Protein AF-A0A967WKX5-F1 (afdb_monomer)

Solvent-accessible surface area (backbone atoms only — not comparable to full-atom values): 9646 Å² total; per-residue (Å²): 131,54,74,42,58,51,43,31,51,52,14,53,39,42,33,49,53,19,32,52,46,51,71,69,48,89,49,69,67,60,36,52,51,22,53,50,47,28,51,54,15,46,53,41,30,20,66,39,72,71,53,53,60,80,80,46,54,76,68,70,54,35,78,91,70,47,96,60,82,86,59,64,29,67,41,84,46,64,51,98,84,58,22,36,46,34,29,23,30,53,90,78,66,28,33,30,53,42,40,44,73,52,56,80,93,54,53,63,70,56,31,30,64,67,38,48,94,73,56,77,84,50,40,73,48,76,50,77,27,42,84,94,53,61,73,90,56,53,34,78,83,38,69,62,47,54,61,49,45,53,35,35,73,73,63,79,39,78,89,73,92,79,84,82,76,84,126

Mean predicted aligned error: 6.93 Å

Nearest PDB structures (foldseek):
  6nci-assembly1_A  TM=5.247E-01  e=3.580E-09  Bacillus cereus ATCC 14579
  6nci-assembly1_B  TM=5.422E-01  e=1.218E-08  Bacillus cereus ATCC 14579
  6nch-assembly1_B  TM=5.338E-01  e=3.449E-08  Bacillus cereus ATCC 14579
  3q1p-assembly1_A  TM=4.846E-01  e=9.186E-08  Bacillus cereus ATCC 14579
  3a6s-assembly3_A  TM=7.379E-01  e=1.753E-03  Escherichia coli K-12

Radius of gyration: 19.29 Å; Cα contacts (8 Å, |Δi|>4): 209; chains: 1; bounding box: 45×38×54 Å

Sequence (167 aa):
MTPAEQIALWADKLRDISAMGLHFSKNVHDEEAFRAVQTIAMEMLALATGESLEQMESFRASVFSRPTPISAGDAAVIDDRGRILLVQRADNGKWAMPGGALEVGETPAEGVVREKPTHALEVLDVGWFPKDGLPEEIDPAHVTRIPEAYRVWHGDRRAVFDGIGFA

pLDDT: mean 86.28, std 12.62, range [30.33, 97.56]

Structure (mmCIF, N/CA/C/O backbone):
data_AF-A0A967WKX5-F1
#
_entry.id   AF-A0A967WKX5-F1
#
loop_
_atom_site.group_PDB
_atom_site.id
_atom_site.type_symbol
_atom_site.label_atom_id
_atom_site.label_alt_id
_atom_site.label_comp_id
_atom_site.label_asym_id
_atom_site.label_entity_id
_atom_site.label_seq_id
_atom_site.pdbx_PDB_ins_code
_atom_site.Cartn_x
_atom_site.Cartn_y
_atom_site.Cartn_z
_atom_site.occupancy
_atom_site.B_iso_or_equiv
_atom_site.auth_seq_id
_atom_site.auth_comp_id
_atom_site.auth_asym_id
_atom_site.auth_atom_id
_atom_site.pdbx_PDB_model_num
ATOM 1 N N . MET A 1 1 ? -21.946 -9.119 3.198 1.00 83.81 1 MET A N 1
ATOM 2 C CA . MET A 1 1 ? -21.425 -8.409 4.374 1.00 83.81 1 MET A CA 1
ATOM 3 C C . MET A 1 1 ? -22.604 -7.983 5.227 1.00 83.81 1 MET A C 1
ATOM 5 O O . MET A 1 1 ? -23.546 -7.409 4.687 1.00 83.81 1 MET A O 1
ATOM 9 N N . THR A 1 2 ? -22.609 -8.328 6.507 1.00 96.56 2 THR A N 1
ATOM 10 C CA . THR A 1 2 ? -23.600 -7.849 7.477 1.00 96.56 2 THR A CA 1
ATOM 11 C C . THR A 1 2 ? -23.289 -6.401 7.885 1.00 96.56 2 THR A C 1
ATOM 13 O O . THR A 1 2 ? -22.165 -5.939 7.681 1.00 96.56 2 THR A O 1
ATOM 16 N N . PRO A 1 3 ? -24.241 -5.661 8.485 1.00 96.94 3 PRO A N 1
ATOM 17 C CA . PRO A 1 3 ? -23.949 -4.332 9.022 1.00 96.94 3 PRO A CA 1
ATOM 18 C C . PRO A 1 3 ? -22.804 -4.335 10.046 1.00 96.94 3 PRO A C 1
ATOM 20 O O . PRO A 1 3 ? -21.965 -3.442 10.018 1.00 96.94 3 PRO A O 1
ATOM 23 N N . ALA A 1 4 ? -22.731 -5.359 10.903 1.00 95.12 4 ALA A N 1
ATOM 24 C CA . ALA A 1 4 ? -21.661 -5.503 11.888 1.00 95.12 4 ALA A CA 1
ATOM 25 C C . ALA A 1 4 ? -20.290 -5.693 11.218 1.00 95.12 4 ALA A C 1
ATOM 27 O O . ALA A 1 4 ? -19.345 -4.977 11.537 1.00 95.12 4 ALA A O 1
ATOM 28 N N . GLU A 1 5 ? -20.196 -6.576 10.219 1.00 93.81 5 GLU A N 1
ATOM 29 C CA . GLU A 1 5 ? -18.964 -6.772 9.438 1.00 93.81 5 GLU A CA 1
ATOM 30 C C . GLU A 1 5 ? -18.517 -5.478 8.737 1.00 93.81 5 GLU A C 1
ATOM 32 O O . GLU A 1 5 ? -17.329 -5.160 8.712 1.00 93.81 5 GLU A O 1
ATOM 37 N N . GLN A 1 6 ? -19.462 -4.694 8.209 1.00 95.06 6 GLN A N 1
ATOM 38 C CA . GLN A 1 6 ? -19.162 -3.421 7.552 1.00 95.06 6 GLN A CA 1
ATOM 39 C C . GLN A 1 6 ? -18.642 -2.362 8.535 1.00 95.06 6 GLN A C 1
ATOM 41 O O . GLN A 1 6 ? -17.710 -1.629 8.198 1.00 95.06 6 GLN A O 1
ATOM 46 N N . ILE A 1 7 ? -19.219 -2.291 9.740 1.00 96.12 7 ILE A N 1
ATOM 47 C CA . ILE A 1 7 ? -18.762 -1.392 10.809 1.00 96.12 7 ILE A CA 1
ATOM 48 C C . ILE A 1 7 ? -17.363 -1.793 11.275 1.00 96.12 7 ILE A C 1
ATOM 50 O O . ILE A 1 7 ? -16.511 -0.919 11.408 1.00 96.12 7 ILE A O 1
ATOM 54 N N . ALA A 1 8 ? -17.102 -3.089 11.462 1.00 92.19 8 ALA A N 1
ATOM 55 C CA . ALA A 1 8 ? -15.776 -3.586 11.825 1.00 92.19 8 ALA A CA 1
ATOM 56 C C . ALA A 1 8 ? -14.722 -3.223 10.762 1.00 92.19 8 ALA A C 1
ATOM 58 O O . ALA A 1 8 ? -13.635 -2.764 11.104 1.00 92.19 8 ALA A O 1
ATOM 59 N N . LEU A 1 9 ? -15.062 -3.337 9.472 1.00 91.69 9 LEU A N 1
ATOM 60 C CA . LEU A 1 9 ? -14.177 -2.919 8.383 1.00 91.69 9 LEU A CA 1
ATOM 61 C C . LEU A 1 9 ? -13.899 -1.406 8.403 1.00 91.69 9 LEU A C 1
ATOM 63 O O . LEU A 1 9 ? -12.756 -0.986 8.232 1.00 91.69 9 LEU A O 1
ATOM 67 N N . TRP A 1 10 ? -14.920 -0.568 8.606 1.00 95.38 10 TRP A N 1
ATOM 68 C CA . TRP A 1 10 ? -14.722 0.883 8.721 1.00 95.38 10 TRP A CA 1
ATOM 69 C C . TRP A 1 10 ? -13.897 1.261 9.947 1.00 95.38 10 TRP A C 1
ATOM 71 O O . TRP A 1 10 ? -13.032 2.129 9.854 1.00 95.38 10 TRP A O 1
ATOM 81 N N . ALA A 1 11 ? -14.137 0.594 11.073 1.00 93.62 11 ALA A N 1
ATOM 82 C CA . ALA A 1 11 ? -13.363 0.767 12.287 1.00 93.62 11 ALA A CA 1
ATOM 83 C C . ALA A 1 11 ? -11.881 0.455 12.044 1.00 93.62 11 ALA A C 1
ATOM 85 O O . ALA A 1 11 ? -11.022 1.270 12.370 1.00 93.62 11 ALA A O 1
ATOM 86 N N . ASP A 1 12 ? -11.568 -0.668 11.395 1.00 89.69 12 ASP A N 1
ATOM 87 C CA . ASP A 1 12 ? -10.177 -1.036 11.134 1.00 89.69 12 ASP A CA 1
ATOM 88 C C . ASP A 1 12 ? -9.485 -0.066 10.157 1.00 89.69 12 ASP A C 1
ATOM 90 O O . ASP A 1 12 ? -8.332 0.305 10.375 1.00 89.69 12 ASP A O 1
ATOM 94 N N . LYS A 1 13 ? -10.212 0.454 9.155 1.00 91.19 13 LYS A N 1
ATOM 95 C CA . LYS A 1 13 ? -9.728 1.537 8.276 1.00 91.19 13 LYS A CA 1
ATOM 96 C C . LYS A 1 13 ? -9.413 2.826 9.043 1.00 91.19 13 LYS A C 1
ATOM 98 O O . LYS A 1 13 ? -8.345 3.404 8.867 1.00 91.19 13 LYS A O 1
ATOM 103 N N . LEU A 1 14 ? -10.316 3.284 9.912 1.00 93.44 14 LEU A N 1
ATOM 104 C CA . LEU A 1 14 ? -10.105 4.495 10.720 1.00 93.44 14 LEU A CA 1
ATOM 105 C C . LEU A 1 14 ? -8.943 4.330 11.705 1.00 93.44 14 LEU A C 1
ATOM 107 O O . LEU A 1 14 ? -8.162 5.261 11.924 1.00 93.44 14 LEU A O 1
ATOM 111 N N . ARG A 1 15 ? -8.807 3.136 12.286 1.00 91.06 15 ARG A N 1
ATOM 112 C CA . ARG A 1 15 ? -7.690 2.772 13.159 1.00 91.06 15 ARG A CA 1
ATOM 113 C C . ARG A 1 15 ? -6.356 2.832 12.409 1.00 91.06 15 ARG A C 1
ATOM 115 O O . ARG A 1 15 ? -5.383 3.334 12.962 1.00 91.06 15 ARG A O 1
ATOM 122 N N . ASP A 1 16 ? -6.318 2.362 11.164 1.00 87.19 16 ASP A N 1
ATOM 123 C CA . ASP A 1 16 ? -5.125 2.404 10.314 1.00 87.19 16 ASP A CA 1
ATOM 124 C C . ASP A 1 16 ? -4.724 3.840 9.937 1.00 87.19 16 ASP A C 1
ATOM 126 O O . ASP A 1 16 ? -3.594 4.262 10.193 1.00 87.19 16 ASP A O 1
ATOM 130 N N . ILE A 1 17 ? -5.687 4.637 9.461 1.00 89.00 17 ILE A N 1
ATOM 131 C CA . ILE A 1 17 ? -5.489 6.055 9.116 1.00 89.00 17 ILE A CA 1
ATOM 132 C C . ILE A 1 17 ? -4.984 6.850 10.324 1.00 89.00 17 ILE A C 1
ATOM 134 O O . ILE A 1 17 ? -4.017 7.603 10.221 1.00 89.00 17 ILE A O 1
ATOM 138 N N . SER A 1 18 ? -5.621 6.683 11.486 1.00 92.06 18 SER A N 1
ATOM 139 C CA . SER A 1 18 ? -5.216 7.386 12.709 1.00 92.06 18 SER A CA 1
ATOM 140 C C . SER A 1 18 ? -3.841 6.952 13.208 1.00 92.06 18 SER A C 1
ATOM 142 O O . SER A 1 18 ? -3.068 7.797 13.653 1.00 92.06 18 SER A O 1
ATOM 144 N N . ALA A 1 19 ? -3.486 5.672 13.088 1.00 87.19 19 ALA A N 1
ATOM 145 C CA . ALA A 1 19 ? -2.150 5.200 13.434 1.00 87.19 19 ALA A CA 1
ATOM 146 C C . ALA A 1 19 ? -1.066 5.794 12.518 1.00 87.19 19 ALA A C 1
ATOM 148 O O . ALA A 1 19 ? -0.005 6.185 13.009 1.00 87.19 19 ALA A O 1
ATOM 149 N N . MET A 1 20 ? -1.336 5.900 11.213 1.00 85.56 20 MET A N 1
ATOM 150 C CA . MET A 1 20 ? -0.433 6.546 10.257 1.00 85.56 20 MET A CA 1
ATOM 151 C C . MET A 1 20 ? -0.301 8.049 10.536 1.00 85.56 20 MET A C 1
ATOM 153 O O . MET A 1 20 ? 0.804 8.590 10.568 1.00 85.56 20 MET A O 1
ATOM 157 N N . GLY A 1 21 ? -1.427 8.707 10.826 1.00 88.50 21 GLY A N 1
ATOM 158 C CA . GLY A 1 21 ? -1.471 10.107 11.239 1.00 88.50 21 GLY A CA 1
ATOM 159 C C . GLY A 1 21 ? -0.649 10.370 12.500 1.00 88.50 21 GLY A C 1
ATOM 160 O O . GLY A 1 21 ? 0.153 11.296 12.517 1.00 88.50 21 GLY A O 1
ATOM 161 N N . LEU A 1 22 ? -0.758 9.516 13.523 1.00 88.62 22 LEU A N 1
ATOM 162 C CA . LEU A 1 22 ? 0.060 9.607 14.739 1.00 88.62 22 LEU A CA 1
ATOM 163 C C . LEU A 1 22 ? 1.553 9.422 14.471 1.00 88.62 22 LEU A C 1
ATOM 165 O O . LEU A 1 22 ? 2.367 10.044 15.145 1.00 88.62 22 LEU A O 1
ATOM 169 N N . HIS A 1 23 ? 1.916 8.571 13.511 1.00 85.56 23 HIS A N 1
ATOM 170 C CA . HIS A 1 23 ? 3.313 8.337 13.164 1.00 85.56 23 HIS A CA 1
ATOM 171 C C . HIS A 1 23 ? 3.957 9.552 12.479 1.00 85.56 23 HIS A C 1
ATOM 173 O O . HIS A 1 23 ? 5.105 9.880 12.772 1.00 85.56 23 HIS A O 1
ATOM 179 N N . PHE A 1 24 ? 3.224 10.223 11.587 1.00 84.75 24 PHE A N 1
ATOM 180 C CA . PHE A 1 24 ? 3.743 11.350 10.805 1.00 84.75 24 PHE A CA 1
ATOM 181 C C . PHE A 1 24 ? 3.376 12.735 11.346 1.00 84.75 24 PHE A C 1
ATOM 183 O O . PHE A 1 24 ? 3.858 13.741 10.812 1.00 84.75 24 PHE A O 1
ATOM 190 N N . SER A 1 25 ? 2.532 12.809 12.378 1.00 90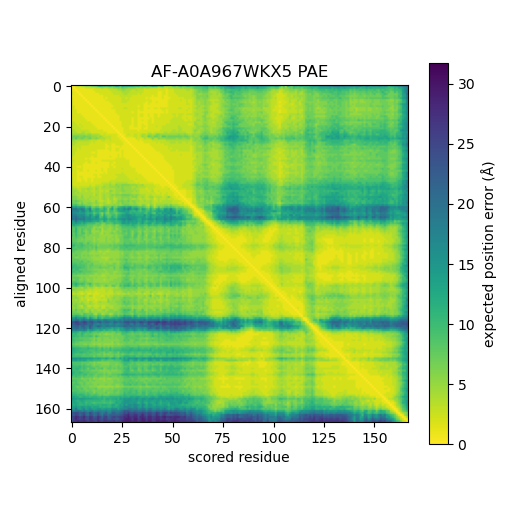.25 25 SER A N 1
ATOM 191 C CA . SER A 1 25 ? 2.134 14.073 12.992 1.00 90.25 25 SER A CA 1
ATOM 192 C C . SER A 1 25 ? 3.349 14.857 13.488 1.00 90.25 25 SER A C 1
ATOM 194 O O . SER A 1 25 ? 4.326 14.299 13.986 1.00 90.25 25 SER A O 1
ATOM 196 N N . LYS A 1 26 ? 3.284 16.184 13.346 1.00 90.94 26 LYS A N 1
ATOM 197 C CA . LYS A 1 26 ? 4.350 17.110 13.761 1.00 90.94 26 LYS A CA 1
ATOM 198 C C . LYS A 1 26 ? 3.915 18.065 14.870 1.00 90.94 26 LYS A C 1
ATOM 200 O O . LYS A 1 26 ? 4.703 18.925 15.263 1.00 90.94 26 LYS A O 1
ATOM 205 N N . ASN A 1 27 ? 2.666 17.980 15.332 1.00 95.50 27 ASN A N 1
ATOM 206 C CA . ASN A 1 27 ? 2.145 18.852 16.379 1.00 95.50 27 ASN A CA 1
ATOM 207 C C . ASN A 1 27 ? 1.109 18.149 17.266 1.00 95.50 27 ASN A C 1
ATOM 209 O O . ASN A 1 27 ? 0.459 17.182 16.869 1.00 95.50 27 ASN A O 1
ATOM 213 N N . VAL A 1 28 ? 0.944 18.699 18.469 1.00 93.56 28 VAL A N 1
ATOM 214 C CA . VAL A 1 28 ? 0.091 18.134 19.521 1.00 93.56 28 VAL A CA 1
ATOM 215 C C . VAL A 1 28 ? -1.393 18.114 19.154 1.00 93.56 28 VAL A C 1
ATOM 217 O O . VAL A 1 28 ? -2.094 17.199 19.563 1.00 93.56 28 VAL A O 1
ATOM 220 N N . HIS A 1 29 ? -1.875 19.071 18.358 1.00 93.81 29 HIS A N 1
ATOM 221 C CA . HIS A 1 29 ? -3.291 19.141 17.990 1.00 93.81 29 HIS A CA 1
ATOM 222 C C . HIS A 1 29 ? -3.675 18.022 17.019 1.00 93.81 29 HIS A C 1
ATOM 224 O O . HIS A 1 29 ? -4.705 17.374 17.201 1.00 93.81 29 HIS A O 1
ATOM 230 N N . ASP A 1 30 ? -2.822 17.751 16.033 1.00 95.06 30 ASP A N 1
ATOM 231 C CA . ASP A 1 30 ? -3.008 16.633 15.110 1.00 95.06 30 ASP A CA 1
ATOM 232 C C . ASP A 1 30 ? -2.891 15.294 15.850 1.00 95.06 30 ASP A C 1
ATOM 234 O O . ASP A 1 30 ? -3.704 14.394 15.641 1.00 95.06 30 ASP A O 1
ATOM 238 N N . GLU A 1 31 ? -1.935 15.162 16.778 1.00 93.81 31 GLU A N 1
ATOM 239 C CA . GLU A 1 31 ? -1.831 13.960 17.614 1.00 93.81 31 GLU A CA 1
ATOM 240 C C . GLU A 1 31 ? -3.092 13.723 18.454 1.00 93.81 31 GLU A C 1
ATOM 242 O O . GLU A 1 31 ? -3.614 12.608 18.482 1.00 93.81 31 GLU A O 1
ATOM 247 N N . GLU A 1 32 ? -3.609 14.753 19.126 1.00 95.69 32 GLU A N 1
ATOM 248 C CA . GLU A 1 32 ? -4.850 14.669 19.902 1.00 95.69 32 GLU A CA 1
ATOM 249 C C . GLU A 1 32 ? -6.035 14.258 19.020 1.00 95.69 32 GLU A C 1
ATOM 251 O O . GLU A 1 32 ? -6.794 13.353 19.385 1.00 95.69 32 GLU A O 1
ATOM 256 N N . ALA A 1 33 ? -6.155 14.855 17.831 1.00 96.00 33 ALA A N 1
ATOM 257 C CA . ALA A 1 33 ? -7.198 14.516 16.872 1.00 96.00 33 ALA A CA 1
ATOM 258 C C . ALA A 1 33 ? -7.103 13.050 16.421 1.00 96.00 33 ALA A C 1
ATOM 260 O O . ALA A 1 33 ? -8.099 12.323 16.464 1.00 96.00 33 ALA A O 1
ATOM 261 N N . PHE A 1 34 ? -5.913 12.567 16.053 1.00 95.06 34 PHE A N 1
ATOM 262 C CA . PHE A 1 34 ? -5.747 11.174 15.643 1.00 95.06 34 PHE A CA 1
ATOM 263 C C . PHE A 1 34 ? -5.963 10.191 16.800 1.00 95.06 34 PHE A C 1
ATOM 265 O O . PHE A 1 34 ? -6.561 9.138 16.584 1.00 95.06 34 PHE A O 1
ATOM 272 N N . ARG A 1 35 ? -5.582 10.526 18.043 1.00 93.56 35 ARG A N 1
ATOM 273 C CA . ARG A 1 35 ? -5.911 9.699 19.225 1.00 93.56 35 ARG A CA 1
ATOM 274 C C . ARG A 1 35 ? -7.416 9.599 19.461 1.00 93.56 35 ARG A C 1
ATOM 276 O O . ARG A 1 35 ? -7.899 8.529 19.847 1.00 93.56 35 ARG A O 1
ATOM 283 N N . ALA A 1 36 ? -8.155 10.681 19.219 1.00 95.69 36 ALA A N 1
ATOM 284 C CA . ALA A 1 36 ? -9.610 10.675 19.307 1.00 95.69 36 ALA A CA 1
ATOM 285 C C . ALA A 1 36 ? -10.225 9.762 18.233 1.00 95.69 36 ALA A C 1
ATOM 287 O O . ALA A 1 36 ? -11.015 8.880 18.568 1.00 95.69 36 ALA A O 1
ATOM 288 N N . VAL A 1 37 ? -9.794 9.893 16.970 1.00 95.88 37 VAL A N 1
ATOM 289 C CA . VAL A 1 37 ? -10.232 9.008 15.871 1.00 95.88 37 VAL A CA 1
ATOM 290 C C . VAL A 1 37 ? -9.920 7.547 16.187 1.00 95.88 37 VAL A C 1
ATOM 292 O O . VAL A 1 37 ? -10.784 6.686 16.028 1.00 95.88 37 VAL A O 1
ATOM 295 N N . GLN A 1 38 ? -8.715 7.265 16.682 1.00 92.94 38 GLN A N 1
ATOM 296 C CA . GLN A 1 38 ? -8.307 5.909 17.024 1.00 92.94 38 GLN A CA 1
ATOM 297 C C . GLN A 1 38 ? -9.184 5.317 18.131 1.00 92.94 38 GLN A C 1
ATOM 299 O O . GLN A 1 38 ? -9.582 4.162 18.047 1.00 92.94 38 GLN A O 1
ATOM 304 N N . THR A 1 39 ? -9.530 6.105 19.149 1.00 93.69 39 THR A N 1
ATOM 305 C CA . THR A 1 39 ? -10.404 5.651 20.242 1.00 93.69 39 THR A CA 1
ATOM 306 C C . THR A 1 39 ? -11.806 5.315 19.737 1.00 93.69 39 THR A C 1
ATOM 308 O O . THR A 1 39 ? -12.298 4.225 20.018 1.00 93.69 39 THR A O 1
ATOM 311 N N . ILE A 1 40 ? -12.399 6.181 18.910 1.00 95.94 40 ILE A N 1
ATOM 312 C CA . ILE A 1 40 ? -13.715 5.935 18.298 1.00 95.94 40 ILE A CA 1
ATOM 313 C C . ILE A 1 40 ? -13.681 4.670 17.432 1.00 95.94 40 ILE A C 1
ATOM 315 O O . ILE A 1 40 ? -14.588 3.843 17.496 1.00 95.94 40 ILE A O 1
ATOM 319 N N . ALA A 1 41 ? -12.618 4.480 16.648 1.00 94.88 41 ALA A N 1
ATOM 320 C CA . ALA A 1 41 ? -12.444 3.285 15.834 1.00 94.88 41 ALA A CA 1
ATOM 321 C C . ALA A 1 41 ? -12.413 2.004 16.689 1.00 94.88 41 ALA A C 1
ATOM 323 O O . ALA A 1 41 ? -13.090 1.031 16.367 1.00 94.88 41 ALA A O 1
ATOM 324 N N . MET A 1 42 ? -11.690 2.011 17.810 1.00 92.81 42 MET A N 1
ATOM 325 C CA . MET A 1 42 ? -11.641 0.868 18.730 1.00 92.81 42 MET A CA 1
ATOM 326 C C . MET A 1 42 ? -13.006 0.575 19.370 1.00 92.81 42 MET A C 1
ATOM 328 O O . MET A 1 42 ? -13.404 -0.584 19.459 1.00 92.81 42 MET A O 1
ATOM 332 N N . GLU A 1 43 ? -13.755 1.609 19.761 1.00 94.69 43 GLU A N 1
ATOM 333 C CA . GLU A 1 43 ? -15.117 1.468 20.299 1.00 94.69 43 GLU A CA 1
ATOM 334 C C . GLU A 1 43 ? -16.084 0.875 19.268 1.00 94.69 43 GLU A C 1
ATOM 336 O O . GLU A 1 43 ? -16.862 -0.027 19.587 1.00 94.69 43 GLU A O 1
ATOM 341 N N . MET A 1 44 ? -16.005 1.332 18.015 1.00 95.81 44 MET A N 1
ATOM 342 C CA . MET A 1 44 ? -16.788 0.778 16.910 1.00 95.81 44 MET A CA 1
ATOM 343 C C . MET A 1 44 ? -16.462 -0.698 16.666 1.00 95.81 44 MET A C 1
ATOM 345 O O . MET A 1 44 ? -17.376 -1.496 16.451 1.00 95.81 44 MET A O 1
ATOM 349 N N . LEU A 1 45 ? -15.179 -1.069 16.707 1.00 92.56 45 LEU A N 1
ATOM 350 C CA . LEU A 1 45 ? -14.733 -2.446 16.497 1.00 92.56 45 LEU A CA 1
ATOM 351 C C . LEU A 1 45 ? -15.216 -3.375 17.620 1.00 92.56 45 LEU A C 1
ATOM 353 O O . LEU A 1 45 ? -15.760 -4.444 17.337 1.00 92.56 45 LEU A O 1
ATOM 357 N N . ALA A 1 46 ? -15.085 -2.943 18.877 1.00 93.25 46 ALA A N 1
ATOM 358 C CA . ALA A 1 46 ? -15.583 -3.669 20.044 1.00 93.25 46 ALA A CA 1
ATOM 359 C C . ALA A 1 46 ? -17.101 -3.889 19.957 1.00 93.25 46 ALA A C 1
ATOM 361 O O . ALA A 1 46 ? -17.586 -5.013 20.088 1.00 93.25 46 ALA A O 1
ATOM 362 N N . LEU A 1 47 ? -17.858 -2.837 19.623 1.00 94.94 47 LEU A N 1
ATOM 363 C CA . LEU A 1 47 ? -19.309 -2.928 19.461 1.00 94.94 47 LEU A CA 1
ATOM 364 C C . LEU A 1 47 ? -19.718 -3.880 18.326 1.00 94.94 47 LEU A C 1
ATOM 366 O O . LEU A 1 47 ? -20.677 -4.636 18.473 1.00 94.94 47 LEU A O 1
ATOM 370 N N . ALA A 1 48 ? -19.014 -3.840 17.194 1.00 94.62 48 ALA A N 1
ATOM 371 C CA . ALA A 1 48 ? -19.344 -4.640 16.017 1.00 94.62 48 ALA A CA 1
ATOM 372 C C . ALA A 1 48 ? -19.038 -6.137 16.184 1.00 94.62 48 ALA A C 1
ATOM 374 O O . ALA A 1 48 ? -19.725 -6.973 15.601 1.00 94.62 48 ALA A O 1
ATOM 375 N N . THR A 1 49 ? -18.011 -6.474 16.961 1.00 90.69 49 THR A N 1
ATOM 376 C CA . THR A 1 49 ? -17.554 -7.859 17.182 1.00 90.69 49 THR A CA 1
ATOM 377 C C . THR A 1 49 ? -18.124 -8.481 18.458 1.00 90.69 49 THR A C 1
ATOM 379 O O . THR A 1 49 ? -18.179 -9.703 18.570 1.00 90.69 49 THR A O 1
ATOM 382 N N . GLY A 1 50 ? -18.579 -7.655 19.405 1.00 92.88 50 GLY A N 1
ATOM 383 C CA . GLY A 1 50 ? -19.044 -8.092 20.720 1.00 92.88 50 GLY A CA 1
ATOM 384 C C . GLY A 1 50 ? -17.919 -8.385 21.719 1.00 92.88 50 GLY A C 1
ATOM 385 O O . GLY A 1 50 ? -18.202 -8.944 22.779 1.00 92.88 50 GLY A O 1
ATOM 386 N N . GLU A 1 51 ? -16.667 -8.034 21.410 1.00 90.62 51 GLU A N 1
ATOM 387 C CA . GLU A 1 51 ? -15.537 -8.153 22.344 1.00 90.62 51 GLU A CA 1
ATOM 388 C C . GLU A 1 51 ? -15.366 -6.882 23.195 1.00 90.62 51 GLU A C 1
ATOM 390 O O . GLU A 1 51 ? -15.954 -5.833 22.917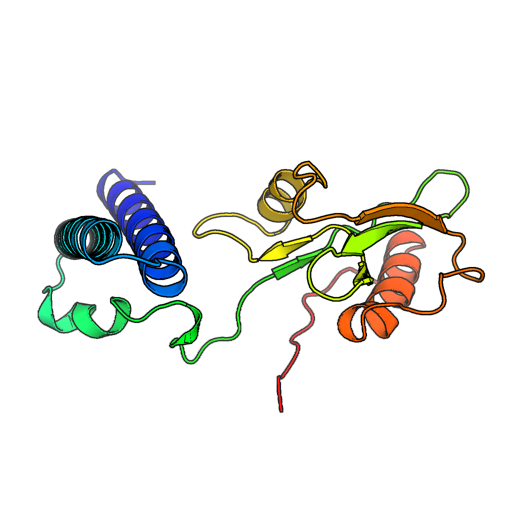 1.00 90.62 51 GLU A O 1
ATOM 395 N N . SER A 1 52 ? -14.557 -6.954 24.257 1.00 91.12 52 SER A N 1
ATOM 396 C CA . SER A 1 52 ? -14.263 -5.790 25.097 1.00 91.12 52 SER A CA 1
ATOM 397 C C . SER A 1 52 ? -13.103 -4.951 24.547 1.00 91.12 52 SER A C 1
ATOM 399 O O . SER A 1 52 ? -12.180 -5.464 23.915 1.00 91.12 52 SER A O 1
ATOM 401 N N . LEU A 1 53 ? -13.093 -3.650 24.859 1.00 86.44 53 LEU A N 1
ATOM 402 C CA . LEU A 1 53 ? -11.969 -2.764 24.520 1.00 86.44 53 LEU A CA 1
ATOM 403 C C . LEU A 1 53 ? -10.631 -3.258 25.088 1.00 86.44 53 LEU A C 1
ATOM 405 O O . LEU A 1 53 ? -9.607 -3.147 24.424 1.00 86.44 53 LEU A O 1
ATOM 409 N N . GLU A 1 54 ? -10.642 -3.834 26.292 1.00 87.69 54 GLU A N 1
ATOM 410 C CA . GLU A 1 54 ? -9.442 -4.378 26.934 1.00 87.69 54 GLU A CA 1
ATOM 411 C C . GLU A 1 54 ? -8.816 -5.503 26.100 1.00 87.69 54 GLU A C 1
ATOM 413 O O . GLU A 1 54 ? -7.602 -5.533 25.910 1.00 87.69 54 GLU A O 1
ATOM 418 N N . GLN A 1 55 ? -9.645 -6.389 25.538 1.00 83.88 55 GLN A N 1
ATOM 419 C CA . GLN A 1 55 ? -9.179 -7.465 24.656 1.00 83.88 55 GLN A CA 1
ATOM 420 C C . GLN A 1 55 ? -8.576 -6.919 23.356 1.00 83.88 55 GLN A C 1
ATOM 422 O O . GLN A 1 5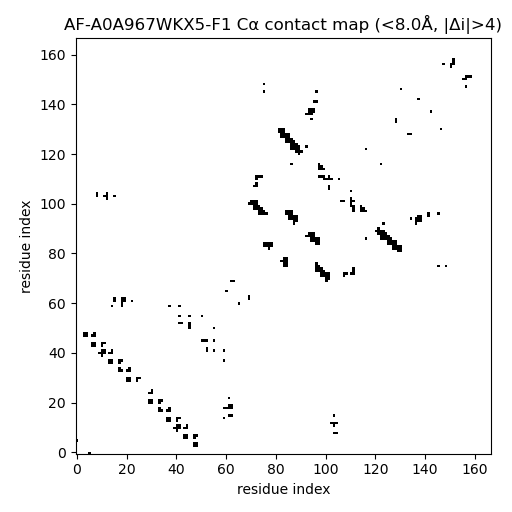5 ? -7.684 -7.534 22.771 1.00 83.88 55 GLN A O 1
ATOM 427 N N . MET A 1 56 ? -9.026 -5.741 22.930 1.00 82.69 56 MET A N 1
ATOM 428 C CA . MET A 1 56 ? -8.633 -5.132 21.669 1.00 82.69 56 MET A CA 1
ATOM 429 C C . MET A 1 56 ? -7.456 -4.160 21.770 1.00 82.69 56 MET A C 1
ATOM 431 O O . MET A 1 56 ? -6.929 -3.754 20.738 1.00 82.69 56 MET A O 1
ATOM 435 N N . GLU A 1 57 ? -6.996 -3.791 22.965 1.00 83.31 57 GLU A N 1
ATOM 436 C CA . GL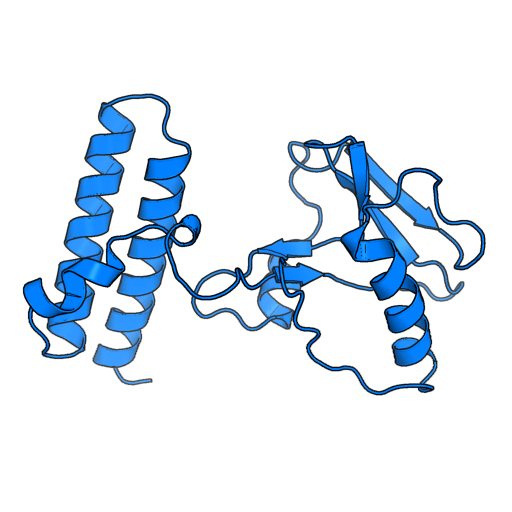U A 1 57 ? -6.006 -2.716 23.141 1.00 83.31 57 GLU A CA 1
ATOM 437 C C . GLU A 1 57 ? -4.695 -2.967 22.367 1.00 83.31 57 GLU A C 1
ATOM 439 O O . GLU A 1 57 ? -4.056 -2.033 21.883 1.00 83.31 57 GLU A O 1
ATOM 444 N N . SER A 1 58 ? -4.340 -4.236 22.135 1.00 79.19 58 SER A N 1
ATOM 445 C CA . SER A 1 58 ? -3.195 -4.612 21.291 1.00 79.19 58 SER A CA 1
ATOM 446 C C . SER A 1 58 ? -3.298 -4.110 19.839 1.00 79.19 58 SER A C 1
ATOM 448 O O . SER A 1 58 ? -2.276 -3.818 19.215 1.00 79.19 58 SER A O 1
ATOM 450 N N . PHE A 1 59 ? -4.510 -3.930 19.302 1.00 75.50 59 PHE A N 1
ATOM 451 C CA . PHE A 1 59 ? -4.733 -3.409 17.951 1.00 75.50 59 PHE A CA 1
ATOM 452 C C . PHE A 1 59 ? -4.521 -1.895 17.844 1.00 75.50 59 PHE A C 1
ATOM 454 O O . PHE A 1 59 ? -4.397 -1.388 16.726 1.00 75.50 59 PHE A O 1
ATOM 461 N N . ARG A 1 60 ? -4.441 -1.170 18.969 1.00 78.50 60 ARG A N 1
ATOM 462 C CA . A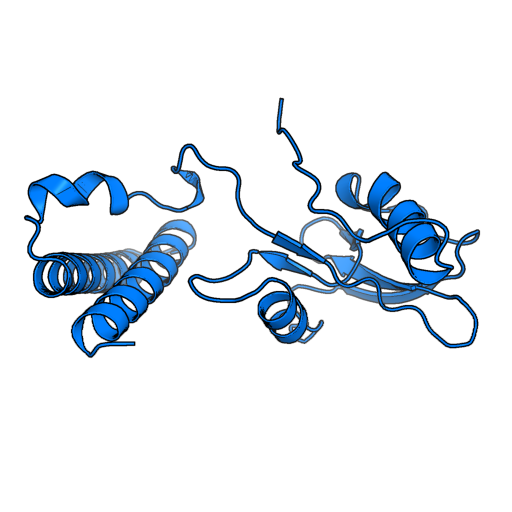RG A 1 60 ? -4.152 0.274 18.987 1.00 78.50 60 ARG A CA 1
ATOM 463 C C . ARG A 1 60 ? -2.740 0.583 18.464 1.00 78.50 60 ARG A C 1
ATOM 465 O O . ARG A 1 60 ? -2.482 1.688 17.986 1.00 78.50 60 ARG A O 1
ATOM 472 N N . ALA A 1 61 ? -1.832 -0.392 18.520 1.00 69.31 61 ALA A N 1
ATOM 473 C CA . ALA A 1 61 ? -0.487 -0.273 17.973 1.00 69.31 61 ALA A CA 1
ATOM 474 C C . ALA A 1 61 ? -0.509 -0.034 16.446 1.00 69.31 61 ALA A C 1
ATOM 476 O O . ALA A 1 61 ? -1.378 -0.545 15.730 1.00 69.31 61 ALA A O 1
ATOM 477 N N . SER A 1 62 ? 0.447 0.753 15.939 1.00 67.12 62 SER A N 1
ATOM 478 C CA . SER A 1 62 ? 0.520 1.066 14.505 1.00 67.12 62 SER A CA 1
ATOM 479 C C . SER A 1 62 ? 0.880 -0.166 13.673 1.00 67.12 62 SER A C 1
ATOM 481 O O . SER A 1 62 ? 1.396 -1.155 14.197 1.00 67.12 62 SER A O 1
ATOM 483 N N . VAL A 1 63 ? 0.655 -0.101 12.357 1.00 61.56 63 VAL A N 1
ATOM 484 C CA . VAL A 1 63 ? 1.079 -1.158 11.420 1.00 61.56 63 VAL A CA 1
ATOM 485 C C . VAL A 1 63 ? 2.573 -1.467 11.500 1.00 61.56 63 VAL A C 1
ATOM 487 O O . VAL A 1 63 ? 2.955 -2.620 11.338 1.00 61.56 63 VAL A O 1
ATOM 490 N N . PHE A 1 64 ? 3.404 -0.482 11.853 1.00 58.50 64 PHE A N 1
ATOM 491 C CA . PHE A 1 64 ? 4.847 -0.657 12.059 1.00 58.50 64 PHE A CA 1
ATOM 492 C C . PHE A 1 64 ? 5.198 -1.380 13.366 1.00 58.50 64 PHE A C 1
ATOM 494 O O . PHE A 1 64 ? 6.340 -1.773 13.573 1.00 58.50 64 PHE A O 1
ATOM 501 N N . SER A 1 65 ? 4.232 -1.530 14.270 1.00 62.56 65 SER A N 1
ATOM 502 C CA . SER A 1 65 ? 4.383 -2.208 15.560 1.00 62.56 65 SER A CA 1
ATOM 503 C C . SER A 1 65 ? 3.734 -3.595 15.575 1.00 62.56 65 SER A C 1
ATOM 505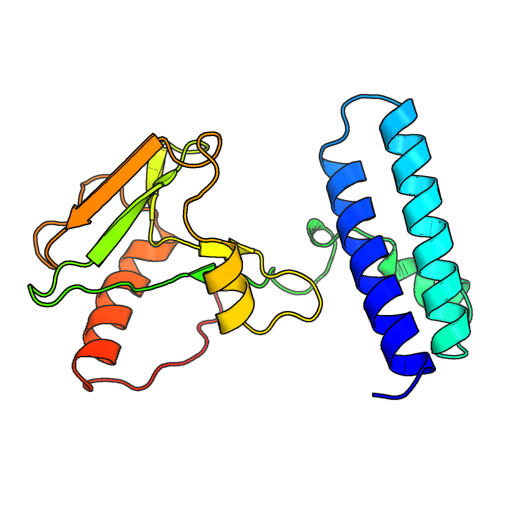 O O . SER A 1 65 ? 3.697 -4.244 16.620 1.00 62.56 65 SER A O 1
ATOM 507 N N . ARG A 1 66 ? 3.207 -4.060 14.433 1.00 59.31 66 ARG A N 1
ATOM 508 C CA . ARG A 1 66 ? 2.613 -5.393 14.304 1.00 59.31 66 ARG A CA 1
ATOM 509 C C . ARG A 1 66 ? 3.695 -6.451 14.052 1.00 59.31 66 ARG A C 1
ATOM 511 O O . ARG A 1 66 ? 4.660 -6.179 13.346 1.00 59.31 66 ARG A O 1
ATOM 518 N N . PRO A 1 67 ? 3.519 -7.683 14.563 1.00 57.28 67 PRO A N 1
ATOM 519 C CA . PRO A 1 67 ? 4.452 -8.785 14.314 1.00 57.28 67 PRO A CA 1
ATOM 520 C C . PRO A 1 67 ? 4.360 -9.353 12.885 1.00 57.28 67 PRO A C 1
ATOM 522 O O . PRO A 1 67 ? 5.170 -10.194 12.505 1.00 57.28 67 PRO A O 1
ATOM 525 N N . THR A 1 68 ? 3.366 -8.937 12.094 1.00 63.09 68 THR A N 1
ATOM 526 C CA . THR A 1 68 ? 3.164 -9.381 10.708 1.00 63.09 68 THR A CA 1
ATOM 527 C C . THR A 1 68 ? 3.833 -8.426 9.716 1.00 63.09 68 THR A C 1
ATOM 529 O O . THR A 1 68 ? 3.683 -7.214 9.886 1.00 63.09 68 THR A O 1
ATOM 532 N N . PRO A 1 69 ? 4.488 -8.928 8.649 1.00 69.88 69 PRO A N 1
ATOM 533 C CA . PRO A 1 69 ? 5.052 -8.083 7.598 1.00 69.88 69 PRO A CA 1
ATOM 534 C C . PRO A 1 69 ? 4.024 -7.127 6.981 1.00 69.88 69 PRO A C 1
ATOM 536 O O . PRO A 1 69 ? 2.852 -7.476 6.817 1.00 69.88 69 PRO A O 1
ATOM 539 N N . ILE A 1 70 ? 4.480 -5.935 6.596 1.00 76.44 70 ILE A N 1
ATOM 540 C CA . ILE A 1 70 ? 3.667 -4.973 5.845 1.00 76.44 70 ILE A CA 1
ATOM 541 C C . ILE A 1 70 ? 3.367 -5.562 4.466 1.00 76.44 70 ILE A C 1
ATOM 543 O O . ILE A 1 70 ? 4.267 -6.036 3.772 1.00 76.44 70 ILE A O 1
ATOM 547 N N . SER A 1 71 ? 2.095 -5.528 4.074 1.00 81.56 71 SER A N 1
ATOM 548 C CA . SER A 1 71 ? 1.673 -5.941 2.738 1.00 81.56 71 SER A CA 1
ATOM 549 C C . SER A 1 71 ? 1.793 -4.766 1.772 1.00 81.56 71 SER A C 1
ATOM 551 O O . SER A 1 71 ? 1.257 -3.690 2.029 1.00 81.56 71 SER A O 1
ATOM 553 N N . ALA A 1 72 ? 2.486 -4.985 0.661 1.00 83.81 72 ALA A N 1
ATOM 554 C CA . ALA A 1 72 ? 2.657 -4.017 -0.415 1.00 83.81 72 ALA A CA 1
ATOM 555 C C . ALA A 1 72 ? 2.363 -4.684 -1.764 1.00 83.81 72 ALA A C 1
ATOM 557 O O . ALA A 1 72 ? 2.482 -5.906 -1.894 1.00 83.81 72 ALA A O 1
ATOM 558 N N . GLY A 1 73 ? 1.968 -3.885 -2.750 1.00 86.06 73 GLY A N 1
ATOM 559 C CA . GLY A 1 73 ? 1.715 -4.335 -4.114 1.00 86.06 73 GLY A CA 1
ATOM 560 C C . GLY A 1 73 ? 2.419 -3.442 -5.128 1.00 86.06 73 GLY A C 1
ATOM 561 O O . GLY A 1 73 ? 2.323 -2.221 -5.036 1.00 86.06 73 GLY A O 1
ATOM 562 N N . ASP A 1 74 ? 3.068 -4.070 -6.109 1.00 88.69 74 ASP A N 1
ATOM 563 C CA . ASP A 1 74 ? 3.760 -3.403 -7.213 1.00 88.69 74 ASP A CA 1
ATOM 564 C C . ASP A 1 74 ? 3.134 -3.797 -8.566 1.00 88.69 74 ASP A C 1
ATOM 566 O O . ASP A 1 74 ? 2.741 -4.948 -8.787 1.00 88.69 74 ASP A O 1
ATOM 570 N N . ALA A 1 75 ? 3.059 -2.844 -9.494 1.00 89.44 75 ALA A N 1
ATOM 571 C CA . ALA A 1 75 ? 2.502 -3.002 -10.832 1.00 89.44 75 ALA A CA 1
ATOM 572 C C . ALA A 1 75 ? 3.604 -3.239 -11.870 1.00 89.44 75 ALA A C 1
ATOM 574 O O . ALA A 1 75 ? 4.322 -2.321 -12.267 1.00 89.44 75 ALA A O 1
ATOM 575 N N . ALA A 1 76 ? 3.671 -4.448 -12.418 1.00 92.25 76 ALA A N 1
ATOM 576 C CA . ALA A 1 76 ? 4.430 -4.680 -13.639 1.00 92.25 76 ALA A CA 1
ATOM 577 C C . ALA A 1 76 ? 3.615 -4.239 -14.864 1.00 92.25 76 ALA A C 1
ATOM 579 O O . ALA A 1 76 ? 2.828 -5.012 -15.412 1.00 92.25 76 ALA A O 1
ATOM 580 N N . VAL A 1 77 ? 3.794 -2.989 -15.296 1.00 92.62 77 VAL A N 1
ATOM 581 C CA . VAL A 1 77 ? 3.164 -2.477 -16.521 1.00 92.62 77 VAL A CA 1
ATOM 582 C C . VAL A 1 77 ? 4.147 -2.622 -17.677 1.00 92.62 77 VAL A C 1
ATOM 584 O O . VAL A 1 77 ? 5.165 -1.934 -17.701 1.00 92.62 77 VAL A O 1
ATOM 587 N N . ILE A 1 78 ? 3.849 -3.517 -18.620 1.00 95.38 78 ILE A N 1
ATOM 588 C CA . ILE A 1 78 ? 4.686 -3.796 -19.795 1.00 95.38 78 ILE A CA 1
ATOM 589 C C . ILE A 1 78 ? 3.931 -3.368 -21.058 1.00 95.38 78 ILE A C 1
ATOM 591 O O . ILE A 1 78 ? 2.774 -3.752 -21.242 1.00 95.38 78 ILE A O 1
ATOM 595 N N . ASP A 1 79 ? 4.563 -2.553 -21.904 1.00 95.69 79 ASP A N 1
ATOM 596 C CA . ASP A 1 79 ? 3.973 -2.086 -23.162 1.00 95.69 79 ASP A CA 1
ATOM 597 C C . ASP A 1 79 ? 4.101 -3.110 -24.307 1.00 95.69 79 ASP A C 1
ATOM 599 O O . ASP A 1 79 ? 4.713 -4.172 -24.181 1.00 95.69 79 ASP A O 1
ATOM 603 N N . ASP A 1 80 ? 3.522 -2.784 -25.462 1.00 96.06 80 ASP A N 1
ATOM 604 C CA . ASP A 1 80 ? 3.565 -3.604 -26.679 1.00 96.06 80 ASP A CA 1
ATOM 605 C C . ASP A 1 80 ? 4.982 -3.786 -27.254 1.00 96.06 80 ASP A C 1
ATOM 607 O O . ASP A 1 80 ? 5.227 -4.710 -28.031 1.00 96.06 80 ASP A O 1
ATOM 611 N N . ARG A 1 81 ? 5.929 -2.934 -26.850 1.00 96.44 81 ARG A N 1
ATOM 612 C CA . ARG A 1 81 ? 7.351 -3.013 -27.207 1.00 96.44 81 ARG A CA 1
ATOM 613 C C . ARG A 1 81 ? 8.164 -3.818 -26.193 1.00 96.44 81 ARG A C 1
ATOM 615 O O . ARG A 1 81 ? 9.382 -3.904 -26.344 1.00 96.44 81 ARG A O 1
ATOM 622 N N . GLY A 1 82 ? 7.524 -4.395 -25.174 1.00 96.69 82 GLY A N 1
ATOM 623 C CA . GLY A 1 82 ? 8.188 -5.171 -24.130 1.00 96.69 82 GLY A CA 1
ATOM 624 C C . GLY A 1 82 ? 9.036 -4.321 -23.184 1.00 96.69 82 GLY A C 1
ATOM 625 O O . GLY A 1 82 ? 10.018 -4.821 -22.636 1.00 96.69 82 GLY A O 1
ATOM 626 N N . ARG A 1 83 ? 8.706 -3.036 -23.019 1.00 97.56 83 ARG A N 1
ATOM 627 C CA . ARG A 1 83 ? 9.333 -2.145 -22.034 1.00 97.56 83 ARG A CA 1
ATOM 628 C C . ARG A 1 83 ? 8.482 -2.095 -20.776 1.00 97.56 83 ARG A C 1
ATOM 630 O O . ARG A 1 83 ? 7.259 -2.085 -20.872 1.00 97.56 83 ARG A O 1
ATOM 637 N N . ILE A 1 84 ? 9.117 -1.996 -19.615 1.00 96.94 84 ILE A N 1
ATOM 638 C CA . ILE A 1 84 ? 8.447 -1.859 -18.321 1.00 96.94 84 ILE A CA 1
ATOM 639 C C . ILE A 1 84 ? 8.398 -0.392 -17.886 1.00 96.94 84 ILE A C 1
ATOM 641 O O . ILE A 1 84 ? 9.370 0.346 -18.070 1.00 96.94 84 ILE A O 1
ATOM 645 N N . LEU A 1 85 ? 7.267 0.028 -17.322 1.00 95.12 85 LEU A N 1
ATOM 646 C CA . LEU A 1 85 ? 7.112 1.332 -16.684 1.00 95.12 85 LEU A CA 1
ATOM 647 C C . LEU A 1 85 ? 7.779 1.312 -15.308 1.00 95.12 85 LEU A C 1
ATOM 649 O O . LEU A 1 85 ? 7.438 0.473 -14.474 1.00 95.12 85 LEU A O 1
ATOM 653 N N . LEU A 1 86 ? 8.670 2.264 -15.057 1.00 95.19 86 LEU A N 1
ATOM 654 C CA . LEU A 1 86 ? 9.265 2.498 -13.745 1.00 95.19 86 LEU A CA 1
ATOM 655 C C . LEU A 1 86 ? 9.042 3.946 -13.311 1.00 95.19 86 LEU A C 1
ATOM 657 O O . LEU A 1 86 ? 8.895 4.847 -14.141 1.00 95.19 86 LEU A O 1
ATOM 661 N N . VAL A 1 87 ? 9.053 4.152 -11.999 1.00 93.94 87 VAL A N 1
ATOM 662 C CA . VAL A 1 87 ? 8.979 5.462 -11.349 1.00 93.94 87 VAL A CA 1
ATOM 663 C C . VAL A 1 87 ? 10.241 5.681 -10.528 1.00 93.94 87 VAL A C 1
ATOM 665 O O . VAL A 1 87 ? 10.697 4.764 -9.844 1.00 93.94 87 VAL A O 1
ATOM 668 N N . GLN A 1 88 ? 10.816 6.878 -10.592 1.00 94.00 88 GLN A N 1
ATOM 669 C CA . GLN A 1 88 ? 11.907 7.275 -9.713 1.00 94.00 88 GLN A CA 1
ATOM 670 C C . GLN A 1 88 ? 11.317 7.855 -8.431 1.00 94.00 88 GLN A C 1
ATOM 672 O O . GLN A 1 88 ? 10.622 8.867 -8.472 1.00 94.00 88 GLN A O 1
ATOM 677 N N . ARG A 1 89 ? 11.570 7.222 -7.290 1.00 91.38 89 ARG A N 1
ATOM 678 C CA . ARG A 1 89 ? 10.975 7.605 -6.007 1.00 91.38 89 ARG A CA 1
ATOM 679 C C . ARG A 1 89 ? 11.622 8.872 -5.446 1.00 91.38 89 ARG A C 1
ATOM 681 O O . ARG A 1 89 ? 12.841 9.025 -5.496 1.00 91.38 89 ARG A O 1
ATOM 688 N N . ALA A 1 90 ? 10.820 9.754 -4.858 1.00 89.12 90 ALA A N 1
ATOM 689 C CA . ALA A 1 90 ? 11.291 11.002 -4.253 1.00 89.12 90 ALA A CA 1
ATOM 690 C C . ALA A 1 90 ? 12.008 10.819 -2.912 1.00 89.12 90 ALA A C 1
ATOM 692 O O . ALA A 1 90 ? 12.832 11.653 -2.543 1.00 89.12 90 ALA A O 1
ATOM 693 N N . ASP A 1 91 ? 11.728 9.735 -2.192 1.00 86.38 91 ASP A N 1
ATOM 694 C CA . ASP A 1 91 ? 12.304 9.476 -0.872 1.00 86.38 91 ASP A CA 1
ATOM 695 C C . ASP A 1 91 ? 13.766 9.007 -0.924 1.00 86.38 91 ASP A C 1
ATOM 697 O O . ASP A 1 91 ? 14.556 9.352 -0.046 1.00 86.38 91 ASP A O 1
ATOM 701 N N . ASN A 1 92 ? 14.134 8.226 -1.943 1.00 90.50 92 ASN A N 1
ATOM 702 C CA . ASN A 1 92 ? 15.454 7.605 -2.052 1.00 90.50 92 ASN A CA 1
ATOM 703 C C . ASN A 1 92 ? 16.126 7.767 -3.428 1.00 90.50 92 ASN A C 1
ATOM 705 O O . ASN A 1 92 ? 17.274 7.351 -3.585 1.00 90.50 92 ASN A O 1
ATOM 709 N N . GLY A 1 93 ? 15.444 8.359 -4.414 1.00 93.25 93 GLY A N 1
ATOM 710 C CA . GLY A 1 93 ? 15.974 8.597 -5.759 1.00 93.25 93 GLY A CA 1
ATOM 711 C C . GLY A 1 93 ? 16.096 7.350 -6.640 1.00 93.25 93 GLY A C 1
ATOM 712 O O . GLY A 1 93 ? 16.633 7.452 -7.745 1.00 93.25 93 GLY A O 1
ATOM 713 N N . LYS A 1 94 ? 15.621 6.185 -6.187 1.00 95.56 94 LYS A N 1
ATOM 714 C CA . LYS A 1 94 ? 15.733 4.913 -6.910 1.00 95.56 94 LYS A CA 1
ATOM 715 C C . LYS A 1 94 ? 14.532 4.649 -7.804 1.00 95.56 94 LYS A C 1
ATOM 717 O O . LYS A 1 94 ? 13.423 5.105 -7.536 1.00 95.56 94 LYS A O 1
ATOM 722 N N . TRP A 1 95 ? 14.753 3.862 -8.847 1.00 96.06 95 TRP A N 1
ATOM 723 C CA . TRP A 1 95 ? 13.734 3.407 -9.780 1.00 96.06 95 TRP A CA 1
ATOM 724 C C . TRP A 1 95 ? 13.062 2.126 -9.283 1.00 96.06 95 TRP A C 1
ATOM 726 O O . TRP A 1 95 ? 13.729 1.149 -8.943 1.00 96.06 95 TRP A O 1
ATOM 736 N N . ALA A 1 96 ? 11.736 2.115 -9.266 1.00 94.19 96 ALA A N 1
ATOM 737 C CA . ALA A 1 96 ? 10.917 0.990 -8.826 1.00 94.19 96 ALA A CA 1
ATOM 738 C C . ALA A 1 96 ? 9.729 0.786 -9.774 1.00 94.19 96 ALA A C 1
ATOM 740 O O . ALA A 1 96 ? 9.392 1.672 -10.565 1.00 94.19 96 ALA A O 1
ATOM 741 N N . MET A 1 97 ? 9.083 -0.379 -9.700 1.00 93.31 97 MET A N 1
ATOM 742 C CA . MET A 1 97 ? 7.756 -0.518 -10.300 1.00 93.31 97 MET A CA 1
ATOM 743 C C . MET A 1 97 ? 6.784 0.399 -9.532 1.00 93.31 97 MET A C 1
ATOM 745 O O . MET A 1 97 ? 6.971 0.599 -8.331 1.00 93.31 97 MET A O 1
ATOM 749 N N . PRO A 1 98 ? 5.769 0.985 -10.192 1.00 90.31 98 PRO A N 1
ATOM 750 C CA . PRO A 1 98 ? 4.739 1.746 -9.493 1.00 90.31 98 PRO A CA 1
ATOM 751 C C . PRO A 1 98 ? 4.030 0.859 -8.467 1.00 90.31 98 PRO A C 1
ATOM 753 O O . PRO A 1 98 ? 3.602 -0.240 -8.815 1.00 90.31 98 PRO A O 1
ATOM 756 N N . GLY A 1 99 ? 3.884 1.318 -7.230 1.00 87.44 99 GLY A N 1
ATOM 757 C CA . GLY A 1 99 ? 3.353 0.490 -6.155 1.00 87.44 99 GLY A CA 1
ATOM 758 C C . GLY A 1 99 ? 3.528 1.120 -4.784 1.00 87.44 99 GLY A C 1
ATOM 759 O O . GLY A 1 99 ? 4.171 2.161 -4.639 1.00 87.44 99 GLY A O 1
ATOM 760 N N . GLY A 1 100 ? 2.964 0.464 -3.776 1.00 84.44 100 GLY A N 1
ATOM 761 C CA . GLY A 1 100 ? 2.931 0.980 -2.414 1.00 84.44 100 GLY A CA 1
ATOM 762 C C . GLY A 1 100 ? 2.322 0.008 -1.412 1.00 84.44 100 GLY A C 1
ATOM 763 O O . GLY A 1 100 ? 2.005 -1.144 -1.729 1.00 84.44 100 GLY A O 1
ATOM 764 N N . ALA A 1 101 ? 2.191 0.473 -0.170 1.00 84.69 101 ALA A N 1
ATOM 765 C CA . ALA A 1 101 ? 1.532 -0.283 0.888 1.00 84.69 101 ALA A CA 1
ATOM 766 C C . ALA A 1 101 ? 0.041 -0.469 0.560 1.00 84.69 101 ALA A C 1
ATOM 768 O O . ALA A 1 101 ? -0.603 0.432 0.028 1.00 84.69 101 ALA A O 1
ATOM 769 N N . LEU A 1 102 ? -0.509 -1.642 0.871 1.00 85.75 102 LEU A N 1
ATOM 770 C CA . LEU A 1 102 ? -1.937 -1.910 0.693 1.00 85.75 102 LEU A CA 1
ATOM 771 C C . LEU A 1 102 ? -2.735 -1.340 1.869 1.00 85.75 102 LEU A C 1
ATOM 773 O O . LEU A 1 102 ? -2.319 -1.492 3.019 1.00 85.75 102 LEU A O 1
ATOM 777 N N . GLU A 1 103 ? -3.895 -0.741 1.593 1.00 85.56 103 GLU A N 1
ATOM 778 C CA . GLU A 1 103 ? -4.796 -0.272 2.647 1.00 85.56 103 GLU A CA 1
ATOM 779 C C . GLU A 1 103 ? -5.714 -1.400 3.142 1.00 85.56 103 GLU A C 1
ATOM 781 O O . GLU A 1 103 ? -5.978 -2.398 2.461 1.00 85.56 103 GLU A O 1
ATOM 786 N N . VAL A 1 104 ? -6.232 -1.240 4.363 1.00 86.12 104 VAL A N 1
ATOM 787 C CA . VAL A 1 104 ? -7.126 -2.221 4.989 1.00 86.12 104 VAL A CA 1
ATOM 788 C C . VAL A 1 104 ? -8.350 -2.492 4.113 1.00 86.12 104 VAL A C 1
ATOM 790 O O . VAL A 1 104 ? -9.117 -1.593 3.771 1.00 86.12 104 VAL A O 1
ATOM 793 N N . GLY A 1 105 ? -8.582 -3.769 3.814 1.00 85.19 105 GLY A N 1
ATOM 794 C CA . GLY A 1 105 ? -9.740 -4.221 3.046 1.00 85.19 105 GLY A CA 1
ATOM 795 C C . GLY A 1 105 ? -9.609 -4.070 1.532 1.00 85.19 105 GLY A C 1
ATOM 796 O O . GLY A 1 105 ? -10.585 -4.352 0.842 1.00 85.19 105 GLY A O 1
ATOM 797 N N . GLU A 1 106 ? -8.449 -3.655 1.019 1.00 86.31 106 GLU A N 1
ATOM 798 C CA . GLU A 1 106 ? -8.151 -3.702 -0.413 1.00 86.31 106 GLU A CA 1
ATOM 799 C C . GLU A 1 106 ? -7.596 -5.071 -0.820 1.00 86.31 106 GLU A C 1
ATOM 801 O O . GLU A 1 106 ? -6.835 -5.723 -0.098 1.00 86.31 106 GLU A O 1
ATOM 806 N N . THR A 1 107 ? -7.939 -5.504 -2.028 1.00 86.81 107 THR A N 1
ATOM 807 C CA . THR A 1 107 ? -7.185 -6.542 -2.731 1.00 86.81 107 THR A CA 1
ATOM 808 C C . THR A 1 107 ? -5.874 -5.962 -3.284 1.00 86.81 107 THR A C 1
ATOM 810 O O . THR A 1 107 ? -5.802 -4.764 -3.568 1.00 86.81 107 THR A O 1
ATOM 813 N N . PRO A 1 108 ? -4.839 -6.788 -3.544 1.00 83.12 108 PRO A N 1
ATOM 814 C CA . PRO A 1 108 ? -3.604 -6.306 -4.168 1.00 83.12 108 PRO A CA 1
ATOM 815 C C . PRO A 1 108 ? -3.833 -5.571 -5.497 1.00 83.12 108 PRO A C 1
ATOM 817 O O . PRO A 1 108 ? -3.155 -4.593 -5.791 1.00 83.12 108 PRO A O 1
ATOM 820 N N . ALA A 1 109 ? -4.813 -6.019 -6.289 1.00 83.38 109 ALA A N 1
ATOM 821 C CA . ALA A 1 109 ? -5.162 -5.373 -7.550 1.00 83.38 109 ALA A CA 1
ATOM 822 C C . ALA A 1 109 ? -5.769 -3.975 -7.339 1.00 83.38 109 ALA A C 1
ATOM 824 O O . ALA A 1 109 ? -5.434 -3.054 -8.079 1.00 83.38 109 ALA A O 1
ATOM 825 N N . GLU A 1 110 ? -6.635 -3.807 -6.336 1.00 86.69 110 GLU A N 1
ATOM 826 C CA . GLU A 1 110 ? -7.213 -2.502 -5.988 1.00 86.69 110 GLU A CA 1
ATOM 827 C C . GLU A 1 110 ? -6.140 -1.538 -5.481 1.00 86.69 110 GLU A C 1
ATOM 829 O O . GLU A 1 110 ? -6.052 -0.423 -5.996 1.00 86.69 110 GLU A O 1
ATOM 834 N N . GLY A 1 111 ? -5.272 -1.987 -4.568 1.00 84.50 111 GLY A N 1
ATOM 835 C CA . GLY A 1 111 ? -4.199 -1.149 -4.026 1.00 84.50 111 GLY A CA 1
ATOM 836 C C . GLY A 1 111 ? -3.229 -0.669 -5.106 1.00 84.50 111 GLY A C 1
ATOM 837 O O . GLY A 1 111 ? -2.933 0.516 -5.190 1.00 84.50 111 GLY A O 1
ATOM 838 N N . VAL A 1 112 ? -2.823 -1.546 -6.028 1.00 83.06 112 VAL A N 1
ATOM 839 C CA . VAL A 1 112 ? -1.976 -1.158 -7.171 1.00 83.06 112 VAL A CA 1
ATOM 840 C C . VAL A 1 112 ? -2.666 -0.141 -8.096 1.00 83.06 112 VAL A C 1
ATOM 842 O O . VAL A 1 112 ? -2.023 0.750 -8.650 1.00 83.06 112 VAL A O 1
ATOM 845 N N . VAL A 1 113 ? -3.985 -0.243 -8.277 1.00 82.75 113 VAL A N 1
ATOM 846 C CA . VAL A 1 113 ? -4.766 0.719 -9.071 1.00 82.75 113 VAL A CA 1
ATOM 847 C C . VAL A 1 113 ? -4.927 2.062 -8.349 1.00 82.75 113 VAL A C 1
ATOM 849 O O . VAL A 1 113 ? -5.032 3.085 -9.032 1.00 82.75 113 VAL A O 1
ATOM 852 N N . ARG A 1 114 ? -4.953 2.075 -7.011 1.00 83.44 114 ARG A N 1
ATOM 853 C CA . ARG A 1 114 ? -4.957 3.287 -6.177 1.00 83.44 114 ARG A CA 1
ATOM 854 C C . ARG A 1 114 ? -3.599 3.992 -6.221 1.00 83.44 114 ARG A C 1
ATOM 856 O O . ARG A 1 114 ? -3.564 5.184 -6.507 1.00 83.44 114 ARG A O 1
ATOM 863 N N . GLU A 1 115 ? -2.507 3.241 -6.072 1.00 78.19 115 GLU A N 1
ATOM 864 C CA . GLU A 1 115 ? -1.101 3.696 -6.096 1.00 78.19 115 GLU A CA 1
ATOM 865 C C . GLU A 1 115 ? -0.598 4.149 -7.480 1.00 78.19 115 GLU A C 1
ATOM 867 O O . GLU A 1 115 ? 0.603 4.329 -7.691 1.00 78.19 115 GLU A O 1
ATOM 872 N N . LYS A 1 116 ? -1.491 4.334 -8.466 1.00 68.50 116 LYS A N 1
ATOM 873 C CA . LYS A 1 116 ? -1.119 4.918 -9.764 1.00 68.50 116 LYS A CA 1
ATOM 874 C C . LYS A 1 116 ? -0.248 6.151 -9.513 1.00 68.50 116 LYS A C 1
ATOM 876 O O . LYS A 1 116 ? -0.657 6.982 -8.704 1.00 68.50 116 LYS A O 1
ATOM 881 N N . PRO A 1 117 ? 0.892 6.310 -10.209 1.00 59.91 117 PRO A N 1
ATOM 882 C CA . PRO A 1 117 ? 1.833 7.394 -9.952 1.00 59.91 117 PRO A CA 1
ATOM 883 C C . PRO A 1 117 ? 1.155 8.731 -10.240 1.00 59.91 117 PRO A C 1
ATOM 885 O O . PRO A 1 117 ? 1.064 9.176 -11.382 1.00 59.91 117 PRO A O 1
ATOM 888 N N . THR A 1 118 ? 0.573 9.317 -9.201 1.00 53.97 118 THR A N 1
ATOM 889 C CA . THR A 1 118 ? -0.324 10.474 -9.300 1.00 53.97 118 THR A CA 1
ATOM 890 C C . THR A 1 118 ? 0.112 11.605 -8.384 1.00 53.97 118 THR A C 1
ATOM 892 O O . THR A 1 118 ? -0.209 12.758 -8.670 1.00 53.97 118 THR A O 1
ATOM 895 N N . HIS A 1 119 ? 0.917 11.329 -7.356 1.00 57.53 119 HIS A N 1
ATOM 896 C CA . HIS A 1 119 ? 1.411 12.358 -6.452 1.00 57.53 119 HIS A CA 1
ATOM 897 C C . HIS A 1 119 ? 2.834 12.786 -6.822 1.00 57.53 119 HIS A C 1
A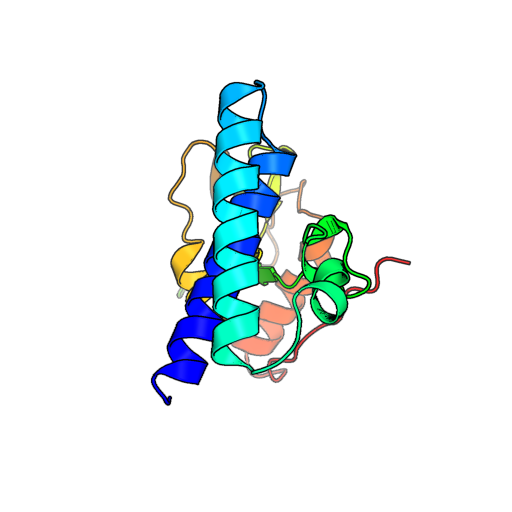TOM 899 O O . HIS A 1 119 ? 3.812 12.077 -6.599 1.00 57.53 119 HIS A O 1
ATOM 905 N N . ALA A 1 120 ? 2.957 14.011 -7.339 1.00 52.72 120 ALA A N 1
ATOM 906 C CA . ALA A 1 120 ? 4.235 14.652 -7.675 1.00 52.72 120 ALA A CA 1
ATOM 907 C C . ALA A 1 120 ? 5.185 14.846 -6.470 1.00 52.72 120 ALA A C 1
ATOM 909 O O . ALA A 1 120 ? 6.329 15.247 -6.649 1.00 52.72 120 ALA A O 1
ATOM 910 N N . LEU A 1 121 ? 4.715 14.590 -5.244 1.00 59.81 121 LEU A N 1
ATOM 911 C CA . LEU A 1 121 ? 5.533 14.605 -4.027 1.00 59.81 121 LEU A CA 1
ATOM 912 C C . LEU A 1 121 ? 6.252 13.269 -3.769 1.00 59.81 121 LEU A C 1
ATOM 914 O O . LEU A 1 121 ? 7.138 13.218 -2.923 1.00 59.81 121 LEU A O 1
ATOM 918 N N . GLU A 1 122 ? 5.891 12.208 -4.491 1.00 74.75 122 GLU A N 1
ATOM 919 C CA . GLU A 1 122 ? 6.389 10.843 -4.266 1.00 74.75 122 GLU A CA 1
ATOM 920 C C . GLU A 1 122 ? 7.229 10.324 -5.438 1.00 74.75 122 GLU A C 1
ATOM 922 O O . GLU A 1 122 ? 8.032 9.405 -5.270 1.00 74.75 122 GLU A O 1
ATOM 927 N N . VAL A 1 123 ? 7.090 10.940 -6.616 1.00 86.50 123 VAL A N 1
ATOM 928 C CA . VAL A 1 123 ? 7.741 10.522 -7.861 1.00 86.50 123 VAL A CA 1
ATOM 929 C C . VAL A 1 123 ? 8.517 11.690 -8.472 1.00 86.50 123 VAL A C 1
ATOM 931 O O . VAL A 1 123 ? 7.942 12.735 -8.765 1.00 86.50 123 VAL A O 1
ATOM 934 N N . LEU A 1 124 ? 9.822 11.499 -8.680 1.00 90.50 124 LEU A N 1
ATOM 935 C CA . LEU A 1 124 ? 10.726 12.449 -9.338 1.00 90.50 124 LEU A CA 1
ATOM 936 C C . LEU A 1 124 ? 10.657 12.356 -10.862 1.00 90.50 124 LEU A C 1
ATOM 938 O O . LEU A 1 124 ? 10.756 13.376 -11.538 1.00 90.50 124 LEU A O 1
ATOM 942 N N . ASP A 1 125 ? 10.510 11.142 -11.394 1.00 92.25 125 ASP A N 1
ATOM 943 C CA . ASP A 1 125 ? 10.497 10.881 -12.833 1.00 92.25 125 ASP A CA 1
ATOM 944 C C . ASP A 1 125 ? 9.753 9.577 -13.164 1.00 92.25 125 ASP A C 1
ATOM 946 O O . ASP A 1 125 ? 9.534 8.726 -12.297 1.00 92.25 125 ASP A O 1
ATOM 950 N N . VAL A 1 126 ? 9.353 9.414 -14.425 1.00 92.69 126 VAL A N 1
ATOM 951 C CA . VAL A 1 126 ? 8.634 8.246 -14.944 1.00 92.69 126 VAL A CA 1
ATOM 952 C C . VAL A 1 126 ? 9.195 7.866 -16.310 1.00 92.69 126 VAL A C 1
ATOM 954 O O . VAL A 1 126 ? 9.292 8.701 -17.208 1.00 92.69 126 VAL A O 1
ATOM 957 N N . GLY A 1 127 ? 9.506 6.584 -16.511 1.00 94.19 127 GLY A N 1
ATOM 958 C CA . GLY A 1 127 ? 10.158 6.125 -17.737 1.00 94.19 127 GLY A CA 1
ATOM 959 C C . GLY A 1 127 ? 9.774 4.712 -18.160 1.00 94.19 127 GLY A C 1
ATOM 960 O O . GLY A 1 127 ? 9.393 3.877 -17.343 1.00 94.19 127 GLY A O 1
ATOM 961 N N . TRP A 1 128 ? 9.896 4.452 -19.464 1.00 97.19 128 TRP A N 1
ATOM 962 C CA . TRP A 1 128 ? 9.727 3.129 -20.067 1.00 97.19 128 TRP A CA 1
ATOM 963 C C . TRP A 1 128 ? 11.084 2.547 -20.438 1.00 97.19 128 TRP A C 1
ATOM 965 O O . TRP A 1 128 ? 11.777 3.105 -21.293 1.00 97.19 128 TRP A O 1
ATOM 975 N N . PHE A 1 129 ? 11.423 1.395 -19.867 1.00 97.56 129 PHE A N 1
ATOM 976 C CA . PHE A 1 129 ? 12.744 0.788 -20.015 1.00 97.56 129 PHE A CA 1
ATOM 977 C C . PHE A 1 129 ? 12.647 -0.620 -20.606 1.00 97.56 129 PHE A C 1
ATOM 979 O O . PHE A 1 129 ? 11.821 -1.415 -20.152 1.00 97.56 129 PHE A O 1
ATOM 986 N N . PRO A 1 130 ? 13.456 -0.968 -21.620 1.00 96.69 130 PRO A N 1
ATOM 987 C CA . PRO A 1 130 ? 13.526 -2.345 -22.095 1.00 96.69 130 PRO A CA 1
ATOM 988 C C . PRO A 1 130 ? 14.134 -3.251 -21.014 1.00 96.69 130 PRO A C 1
ATOM 990 O O . PRO A 1 130 ? 14.935 -2.797 -20.198 1.00 96.69 130 PRO A O 1
ATOM 993 N N . LYS A 1 131 ? 13.799 -4.547 -21.043 1.00 93.06 131 LYS A N 1
ATOM 994 C CA . LYS A 1 131 ? 14.315 -5.559 -20.100 1.00 93.06 131 LYS A CA 1
ATOM 995 C C . LYS A 1 131 ? 15.840 -5.514 -19.915 1.00 93.06 131 LYS A C 1
ATOM 997 O O . LYS A 1 131 ? 16.311 -5.622 -18.789 1.00 93.06 131 LYS A O 1
ATOM 1002 N N . ASP A 1 132 ? 16.581 -5.325 -21.006 1.00 93.69 132 ASP A N 1
ATOM 1003 C CA . ASP A 1 132 ? 18.052 -5.324 -21.016 1.00 93.69 132 ASP A CA 1
ATOM 1004 C C . ASP A 1 132 ? 18.661 -3.908 -20.930 1.00 93.69 132 ASP A C 1
ATOM 1006 O O . ASP A 1 132 ? 19.858 -3.727 -21.132 1.00 93.69 132 ASP A O 1
ATOM 1010 N N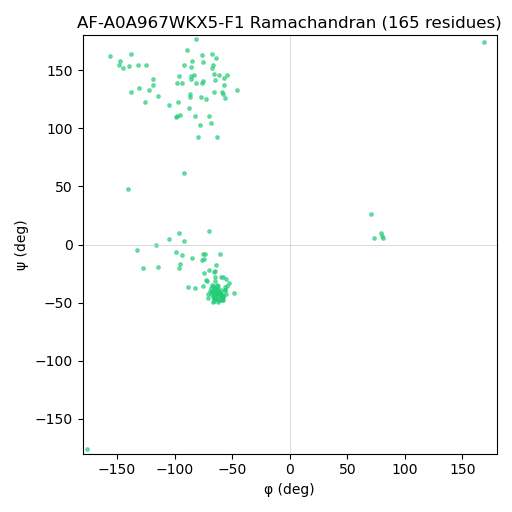 . GLY A 1 133 ? 17.842 -2.888 -20.651 1.00 95.44 133 GLY A N 1
ATOM 1011 C CA . GLY A 1 133 ? 18.256 -1.486 -20.538 1.00 95.44 133 GLY A CA 1
ATOM 1012 C C . GLY A 1 133 ? 17.544 -0.775 -19.393 1.00 95.44 133 GLY A C 1
ATOM 1013 O O . GLY A 1 133 ? 16.986 0.305 -19.586 1.00 95.44 133 GLY A O 1
ATOM 1014 N N . LEU A 1 134 ? 17.525 -1.419 -18.223 1.00 96.31 134 LEU A N 1
ATOM 1015 C CA . LEU A 1 134 ? 17.051 -0.821 -16.976 1.00 96.31 134 LEU A CA 1
ATOM 1016 C C . LEU A 1 134 ? 18.004 0.303 -16.518 1.00 96.31 134 LEU A C 1
ATOM 1018 O O . LEU A 1 134 ? 19.196 0.249 -16.829 1.00 96.31 134 LEU A O 1
ATOM 1022 N N . PRO A 1 135 ? 17.508 1.315 -15.783 1.00 95.94 135 PRO A N 1
ATOM 1023 C CA . PRO A 1 135 ? 18.357 2.344 -15.184 1.00 95.94 135 PRO A CA 1
ATOM 1024 C C . PRO A 1 135 ? 19.304 1.749 -14.125 1.00 95.94 135 PRO A C 1
ATOM 1026 O O . PRO A 1 135 ? 19.054 0.667 -13.601 1.00 95.94 135 PRO A O 1
ATOM 1029 N N . GLU A 1 136 ? 20.386 2.460 -13.793 1.00 90.00 136 GLU A N 1
ATOM 1030 C CA . GLU A 1 136 ? 21.418 1.963 -12.862 1.00 90.00 136 GLU A CA 1
ATOM 1031 C C . GLU A 1 136 ? 20.916 1.854 -11.408 1.00 90.00 136 GLU A C 1
ATOM 1033 O O . GLU A 1 136 ? 21.155 0.853 -10.736 1.00 90.00 136 GLU A O 1
ATOM 1038 N N . GLU A 1 137 ? 20.162 2.847 -10.930 1.00 94.50 137 GLU A N 1
ATOM 1039 C CA . GLU A 1 137 ? 19.714 2.945 -9.533 1.00 94.50 137 GLU A CA 1
ATOM 1040 C C . GLU A 1 137 ? 18.345 2.284 -9.304 1.00 94.50 137 GLU A C 1
ATOM 1042 O O . GLU A 1 137 ? 17.377 2.946 -8.933 1.00 94.50 137 GLU A O 1
ATOM 1047 N N . ILE A 1 138 ? 18.233 0.975 -9.545 1.00 96.25 138 ILE A N 1
ATOM 1048 C CA . ILE A 1 138 ? 17.010 0.205 -9.246 1.00 96.25 138 ILE A CA 1
ATOM 1049 C C . ILE A 1 138 ? 16.899 -0.066 -7.739 1.00 96.25 138 ILE A C 1
ATOM 1051 O O . ILE A 1 138 ? 17.875 -0.419 -7.071 1.00 96.25 138 ILE A O 1
ATOM 1055 N N . ASP A 1 139 ? 15.690 0.061 -7.191 1.00 93.44 139 ASP A N 1
ATOM 1056 C CA . ASP A 1 139 ? 15.410 -0.323 -5.811 1.00 93.44 139 ASP A CA 1
ATOM 1057 C C . ASP A 1 139 ? 15.748 -1.815 -5.585 1.00 93.44 139 ASP A C 1
ATOM 1059 O O . ASP A 1 139 ? 15.292 -2.663 -6.357 1.00 93.44 139 ASP A O 1
ATOM 1063 N N . PRO A 1 140 ? 16.524 -2.184 -4.544 1.00 91.38 140 PRO A N 1
ATOM 1064 C CA . PRO A 1 140 ? 16.937 -3.569 -4.315 1.00 91.38 140 PRO A CA 1
ATOM 1065 C C . PRO A 1 140 ? 15.788 -4.585 -4.285 1.00 91.38 140 PRO A C 1
ATOM 1067 O O . PRO A 1 140 ? 15.972 -5.711 -4.748 1.00 91.38 140 PRO A O 1
ATOM 1070 N N . ALA A 1 141 ? 14.599 -4.200 -3.803 1.00 86.06 141 ALA A N 1
ATOM 1071 C CA . ALA A 1 141 ? 13.430 -5.082 -3.796 1.00 86.06 141 ALA A CA 1
ATOM 1072 C C . ALA A 1 141 ? 12.941 -5.426 -5.217 1.00 86.06 141 ALA A C 1
ATOM 1074 O O . ALA A 1 141 ? 12.309 -6.458 -5.432 1.00 86.06 141 ALA A O 1
ATOM 1075 N N . HIS A 1 142 ? 13.258 -4.586 -6.203 1.00 90.81 142 HIS A N 1
ATOM 1076 C CA . HIS A 1 142 ? 12.801 -4.702 -7.584 1.00 90.81 142 HIS A CA 1
ATOM 1077 C C . HIS A 1 142 ? 13.779 -5.429 -8.508 1.00 90.81 142 HIS A C 1
ATOM 1079 O O . HIS A 1 142 ? 13.367 -5.913 -9.565 1.00 90.81 142 HIS A O 1
ATOM 1085 N N . VAL A 1 143 ? 15.042 -5.580 -8.098 1.00 90.81 143 VAL A N 1
ATOM 1086 C CA . VAL A 1 143 ? 16.085 -6.276 -8.874 1.00 90.81 143 VAL A CA 1
ATOM 1087 C C . VAL A 1 143 ? 15.668 -7.707 -9.223 1.00 90.81 143 VAL A C 1
ATOM 1089 O O . VAL A 1 143 ? 15.917 -8.174 -10.333 1.00 90.81 143 VAL A O 1
ATOM 1092 N N . THR A 1 144 ? 15.005 -8.407 -8.300 1.00 88.19 144 THR A N 1
ATOM 1093 C CA . THR A 1 144 ? 14.497 -9.768 -8.533 1.00 88.19 144 THR A CA 1
ATOM 1094 C C . THR A 1 144 ? 13.093 -9.769 -9.133 1.00 88.19 144 THR A C 1
ATOM 1096 O O . THR A 1 144 ? 12.807 -10.586 -10.006 1.00 88.19 144 THR A O 1
ATOM 1099 N N . ARG A 1 145 ? 12.224 -8.835 -8.727 1.00 90.81 145 ARG A N 1
ATOM 1100 C CA . ARG A 1 145 ? 10.816 -8.788 -9.155 1.00 90.81 145 ARG A CA 1
ATOM 1101 C C . ARG A 1 145 ? 10.624 -8.434 -10.623 1.00 90.81 145 ARG A C 1
ATOM 1103 O O . ARG A 1 145 ? 9.747 -9.010 -11.261 1.00 90.81 145 ARG A O 1
ATOM 1110 N N . ILE A 1 146 ? 11.433 -7.534 -11.182 1.00 94.25 146 ILE A N 1
ATOM 1111 C CA . ILE A 1 146 ? 11.313 -7.143 -12.595 1.00 94.25 146 ILE A CA 1
ATOM 1112 C C . ILE A 1 146 ? 11.557 -8.352 -13.524 1.00 94.25 146 ILE A C 1
ATOM 1114 O O . ILE A 1 146 ? 10.706 -8.626 -14.375 1.00 94.25 146 ILE A O 1
ATOM 1118 N N . PRO A 1 147 ? 12.637 -9.145 -13.363 1.00 93.00 147 PRO A N 1
ATOM 1119 C CA . PRO A 1 147 ? 12.794 -10.399 -14.097 1.00 93.00 147 PRO A CA 1
ATOM 1120 C C . PRO A 1 147 ? 11.621 -11.371 -13.923 1.00 93.00 147 PRO A C 1
ATOM 1122 O O . PRO A 1 147 ? 11.177 -11.956 -14.913 1.00 93.00 147 PRO A O 1
ATOM 1125 N N . GLU A 1 148 ? 11.088 -11.534 -12.704 1.00 92.12 148 GLU A N 1
ATOM 1126 C CA . GLU A 1 148 ? 9.906 -12.378 -12.473 1.00 92.12 148 GLU A CA 1
ATOM 1127 C C . GLU A 1 148 ? 8.688 -11.905 -13.251 1.00 92.12 148 GLU A C 1
ATOM 1129 O O . GLU A 1 148 ? 7.996 -12.724 -13.855 1.00 92.12 148 GLU A O 1
ATOM 1134 N N . ALA A 1 149 ? 8.445 -10.597 -13.269 1.00 92.94 149 ALA A N 1
ATOM 1135 C CA . ALA A 1 149 ? 7.331 -10.010 -13.988 1.00 92.94 149 ALA A CA 1
ATOM 1136 C C . ALA A 1 149 ? 7.383 -10.351 -15.481 1.00 92.94 149 ALA A C 1
ATOM 1138 O O . ALA A 1 149 ? 6.373 -10.777 -16.040 1.00 92.94 149 ALA A O 1
ATOM 1139 N N . TYR A 1 150 ? 8.561 -10.273 -16.111 1.00 95.19 150 TYR A N 1
ATOM 1140 C CA . TYR A 1 150 ? 8.729 -10.708 -17.501 1.00 95.19 150 TYR A CA 1
ATOM 1141 C C . TYR A 1 150 ? 8.457 -12.208 -17.679 1.00 95.19 150 TYR A C 1
ATOM 1143 O O . TYR A 1 150 ? 7.796 -12.585 -18.643 1.00 95.19 150 TYR A O 1
ATOM 1151 N N . ARG A 1 151 ? 8.909 -13.074 -16.758 1.00 94.06 151 ARG A N 1
ATOM 1152 C CA . ARG A 1 151 ? 8.616 -14.523 -16.827 1.00 94.06 151 ARG A CA 1
ATOM 1153 C C . ARG A 1 151 ? 7.122 -14.812 -16.720 1.00 94.06 151 ARG A C 1
ATOM 1155 O O . ARG A 1 151 ? 6.610 -15.675 -17.426 1.00 94.06 151 ARG A O 1
ATOM 1162 N N . VAL A 1 152 ? 6.420 -14.089 -15.851 1.00 93.12 152 VAL A N 1
ATOM 1163 C CA . VAL A 1 152 ? 4.963 -14.200 -15.723 1.00 93.12 152 VAL A CA 1
ATOM 1164 C C . VAL A 1 152 ? 4.268 -13.696 -16.986 1.00 93.12 152 VAL A C 1
ATOM 1166 O O . VAL A 1 152 ? 3.385 -14.374 -17.504 1.00 93.12 152 VAL A O 1
ATOM 1169 N N . TRP A 1 153 ? 4.692 -12.549 -17.519 1.00 93.25 153 TRP A N 1
ATOM 1170 C CA . TRP A 1 153 ? 4.127 -11.957 -18.731 1.00 93.25 153 TRP A CA 1
ATOM 1171 C C . TRP A 1 153 ? 4.306 -12.841 -19.974 1.00 93.25 153 TRP A C 1
ATOM 1173 O O . TRP A 1 153 ? 3.372 -12.984 -20.760 1.00 93.25 153 TRP A O 1
ATOM 1183 N N . HIS A 1 154 ? 5.459 -13.497 -20.124 1.00 94.31 154 HIS A N 1
ATOM 1184 C CA . HIS A 1 154 ? 5.719 -14.441 -21.217 1.00 94.31 154 HIS A CA 1
ATOM 1185 C C . HIS A 1 154 ? 5.025 -15.802 -21.052 1.00 94.31 154 HIS A C 1
ATOM 1187 O O . HIS A 1 154 ? 5.032 -16.608 -21.980 1.00 94.31 154 HIS A O 1
ATOM 1193 N N . GLY A 1 155 ? 4.406 -16.067 -19.897 1.00 92.69 155 GLY A N 1
ATOM 1194 C CA . GLY A 1 155 ? 3.776 -17.354 -19.598 1.00 92.69 155 GLY A CA 1
ATOM 1195 C C . GLY A 1 155 ? 4.753 -18.445 -19.148 1.00 92.69 155 GLY A C 1
ATOM 1196 O O . GLY A 1 155 ? 4.335 -19.584 -18.946 1.00 92.69 155 GLY A O 1
ATOM 1197 N N . ASP A 1 156 ? 6.025 -18.106 -18.924 1.00 93.56 156 ASP A N 1
ATOM 1198 C CA . ASP A 1 156 ? 7.052 -19.027 -18.417 1.00 93.56 156 ASP A CA 1
ATOM 1199 C C . ASP A 1 156 ? 6.812 -19.403 -16.945 1.00 93.56 156 ASP A C 1
ATOM 1201 O O . ASP A 1 156 ? 7.310 -20.417 -16.450 1.00 93.56 156 ASP A O 1
ATOM 1205 N N . ARG A 1 157 ? 6.063 -18.567 -16.212 1.00 87.75 157 ARG A N 1
ATOM 1206 C CA . ARG A 1 157 ? 5.743 -18.755 -14.794 1.00 87.75 157 ARG A CA 1
ATOM 1207 C C . ARG A 1 157 ? 4.329 -18.267 -14.476 1.00 87.75 157 ARG A C 1
ATOM 1209 O O . ARG A 1 157 ? 3.825 -17.329 -15.078 1.00 87.75 157 ARG A O 1
ATOM 1216 N N . ARG A 1 158 ? 3.693 -18.860 -13.463 1.00 85.56 158 ARG A N 1
ATOM 1217 C CA . ARG A 1 158 ? 2.463 -18.321 -12.862 1.00 85.56 158 ARG A CA 1
ATOM 1218 C C . ARG A 1 158 ? 2.798 -17.289 -11.778 1.00 85.56 158 ARG A C 1
ATOM 1220 O O . ARG A 1 158 ? 3.738 -17.499 -11.014 1.00 85.56 158 ARG A O 1
ATOM 1227 N N . ALA A 1 159 ? 2.001 -16.225 -11.673 1.00 80.50 159 ALA A N 1
ATOM 1228 C CA . ALA A 1 159 ? 2.088 -15.271 -10.567 1.00 80.50 159 ALA A CA 1
ATOM 1229 C C . ALA A 1 159 ? 1.906 -15.969 -9.204 1.00 80.50 159 ALA A C 1
ATOM 1231 O O . ALA A 1 159 ? 1.031 -16.828 -9.051 1.00 80.50 159 ALA A O 1
ATOM 1232 N N . VAL A 1 160 ? 2.733 -15.594 -8.226 1.00 75.12 160 VAL A N 1
ATOM 1233 C CA . VAL A 1 160 ? 2.715 -16.101 -6.845 1.00 75.12 160 VAL A CA 1
ATOM 1234 C C . VAL A 1 160 ? 2.966 -14.947 -5.875 1.00 75.12 160 VAL A C 1
ATOM 1236 O O . VAL A 1 160 ? 3.623 -13.981 -6.250 1.00 75.12 160 VAL A O 1
ATOM 1239 N N . PHE A 1 161 ? 2.474 -15.058 -4.640 1.00 67.75 161 PHE A N 1
ATOM 1240 C CA . PHE A 1 161 ? 2.879 -14.157 -3.559 1.00 67.75 161 PHE A CA 1
ATOM 1241 C C . PHE A 1 161 ? 4.310 -14.492 -3.126 1.00 67.75 161 PHE A C 1
ATOM 1243 O O . PHE A 1 161 ? 4.599 -15.648 -2.803 1.00 67.75 161 PHE A O 1
ATOM 1250 N N . ASP A 1 162 ? 5.201 -13.503 -3.129 1.00 64.38 162 ASP A N 1
ATOM 1251 C CA . ASP A 1 162 ? 6.551 -13.605 -2.588 1.00 64.38 162 ASP A CA 1
ATOM 1252 C C . ASP A 1 162 ? 6.587 -13.033 -1.162 1.00 64.38 162 ASP A C 1
ATOM 1254 O O . ASP A 1 162 ? 6.224 -11.890 -0.904 1.00 64.38 162 ASP A O 1
ATOM 1258 N N . GLY A 1 163 ? 7.007 -13.843 -0.189 1.00 58.31 163 GLY A N 1
ATOM 1259 C CA . GLY A 1 163 ? 7.285 -13.341 1.154 1.00 58.31 163 GLY A CA 1
ATOM 1260 C C . GLY A 1 163 ? 8.681 -12.734 1.180 1.00 58.31 163 GLY A C 1
ATOM 1261 O O . GLY A 1 163 ? 9.655 -13.483 1.103 1.00 58.31 163 GLY A O 1
ATOM 1262 N N . ILE A 1 164 ? 8.806 -11.410 1.314 1.00 52.50 164 ILE A N 1
ATOM 1263 C CA . ILE A 1 164 ? 10.089 -10.830 1.721 1.00 52.50 164 ILE A CA 1
ATOM 1264 C C . ILE A 1 164 ? 10.204 -11.036 3.232 1.00 52.50 164 ILE A C 1
ATOM 1266 O O . ILE A 1 164 ? 9.565 -10.343 4.021 1.00 52.50 164 ILE A O 1
ATOM 1270 N N . GLY A 1 165 ? 11.002 -12.019 3.643 1.00 41.59 165 GLY A N 1
ATOM 1271 C CA . GLY A 1 165 ? 11.503 -12.057 5.010 1.00 41.59 165 GLY A CA 1
ATOM 1272 C C . GLY A 1 165 ? 12.518 -10.932 5.171 1.00 41.59 165 GLY A C 1
ATOM 1273 O O . GLY A 1 165 ? 13.590 -10.996 4.574 1.00 41.59 165 GLY A O 1
ATOM 1274 N N . PHE A 1 166 ? 12.192 -9.904 5.951 1.00 37.41 166 PHE A N 1
ATOM 1275 C CA . PHE A 1 166 ? 13.233 -9.077 6.550 1.00 37.41 166 PHE A CA 1
ATOM 1276 C C . PHE A 1 166 ? 13.929 -9.968 7.585 1.00 37.41 166 PHE A C 1
ATOM 1278 O O . PHE A 1 166 ? 13.320 -10.326 8.593 1.00 37.41 166 PHE A O 1
ATOM 1285 N N . ALA A 1 167 ? 15.131 -10.439 7.249 1.00 30.33 167 ALA A N 1
ATOM 1286 C CA . ALA A 1 167 ? 16.015 -11.118 8.192 1.00 30.33 167 ALA A CA 1
ATOM 1287 C C . ALA A 1 167 ? 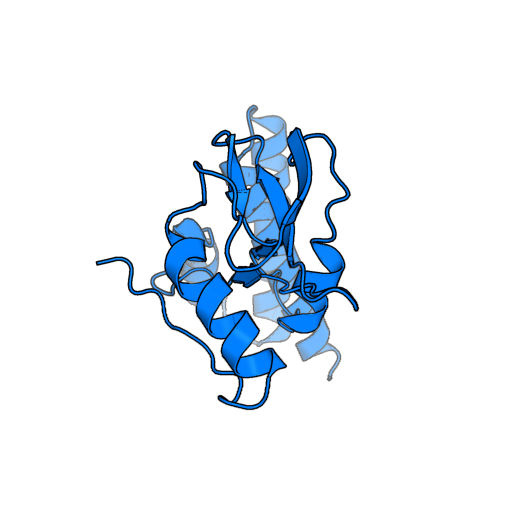16.577 -10.119 9.208 1.00 30.33 167 ALA A C 1
ATOM 1289 O O . ALA A 1 167 ? 16.821 -8.957 8.805 1.00 30.33 167 ALA A O 1
#

Secondary structure (DSSP, 8-state):
--HHHHHHHHHHHHHHHHHHHHHH--SHHHHHHHHHHHHHHHHHHHHHHT--HHHHGGGGS-GGGSSSPPPEEE---B-TTSEEEEEEETTT--EE-SEEEPPTT--HHHHHHHTSS--TTTEEEEEEEETT---S-B-HHHHHHHHHHHHHHTTSS----------

Foldseek 3Di:
DDPLVVLLLVLLLLLQVLQVQCVPPDDDVSVVVSVVSNVVSLVSNCVSVVHDSVVCVVSSHYPVPDPDDFDKAFDFDADPVRWTKWFQFPVPRAIEGQMDTDGRPDDSVRRSVVSDVDDPNTTPDMDTAHPVGDDPRHDPVHPVVNVVSVCCVVVVDPDDDDDDPPD